Protein AF-A0A6F9DLX3-F1 (afdb_monomer_lite)

InterPro domains:
  IPR013870 Large ribosomal subunit protein mL54 [PF08561] (50-81)
  IPR013870 Large ribosomal subunit protein mL54 [PTHR28595] (6-104)

Foldseek 3Di:
DDDDPDDDDPPPPPPPDPPPVVPDPDPDDDDDPPPPPPDDDDDPDPVCVQFFDPPPDPDPDDDTDTDDPPVVDDPVVVVDDPDDDDALVVDDPVDPVSVVNVVVVVVVVVCVVVVPDDVDDPPDPVRVPPPPPDPDQDPVNVVVVVVD

Radius of gyration: 31.21 Å; chains: 1; bounding box: 100×55×52 Å

Organism: NCBI:txid59560

Structure (mmCIF, N/CA/C/O backbone):
data_AF-A0A6F9DLX3-F1
#
_entry.id   AF-A0A6F9DLX3-F1
#
loop_
_atom_site.group_PDB
_atom_site.id
_atom_site.type_symbol
_atom_site.label_atom_id
_atom_site.label_alt_id
_atom_site.label_comp_id
_atom_site.label_asym_id
_atom_site.label_entity_id
_atom_site.label_seq_id
_atom_site.pdbx_PDB_ins_code
_atom_site.Cartn_x
_atom_site.Cartn_y
_atom_site.Cartn_z
_atom_site.occupancy
_atom_site.B_iso_or_equiv
_atom_site.auth_seq_id
_atom_site.auth_comp_id
_atom_site.auth_asym_id
_atom_site.auth_atom_id
_atom_site.pdbx_PDB_model_num
ATOM 1 N N . MET A 1 1 ? 34.360 43.831 -0.264 1.00 38.28 1 MET A N 1
ATOM 2 C CA . MET A 1 1 ? 33.129 43.039 -0.492 1.00 38.28 1 MET A CA 1
ATOM 3 C C . MET A 1 1 ? 33.518 41.573 -0.636 1.00 38.28 1 MET A C 1
ATOM 5 O O . MET A 1 1 ? 34.045 41.201 -1.672 1.00 38.28 1 MET A O 1
ATOM 9 N N . ILE A 1 2 ? 33.357 40.760 0.412 1.00 40.00 2 ILE A N 1
ATOM 10 C CA . ILE A 1 2 ? 33.713 39.329 0.390 1.00 40.00 2 ILE A CA 1
ATOM 11 C C . ILE A 1 2 ? 32.416 38.537 0.544 1.00 40.00 2 ILE A C 1
ATOM 13 O O . ILE A 1 2 ? 31.856 38.454 1.634 1.00 40.00 2 ILE A O 1
ATOM 17 N N . ALA A 1 3 ? 31.915 37.989 -0.562 1.00 40.53 3 ALA A N 1
ATOM 18 C CA . ALA A 1 3 ? 30.754 37.110 -0.557 1.00 40.53 3 ALA A CA 1
ATOM 19 C C . ALA A 1 3 ? 31.188 35.704 -0.116 1.00 40.53 3 ALA A C 1
ATOM 21 O O . ALA A 1 3 ? 31.859 34.981 -0.853 1.00 40.53 3 ALA A O 1
ATOM 22 N N . ARG A 1 4 ? 30.809 35.305 1.102 1.00 38.72 4 ARG A N 1
ATOM 23 C CA . ARG A 1 4 ? 30.921 33.915 1.559 1.00 38.72 4 ARG A CA 1
ATOM 24 C C . ARG A 1 4 ? 29.821 33.089 0.889 1.00 38.72 4 ARG A C 1
ATOM 26 O O . ARG A 1 4 ? 28.653 33.201 1.247 1.00 38.72 4 ARG A O 1
ATOM 33 N N . LYS A 1 5 ? 30.195 32.246 -0.076 1.00 44.44 5 LYS A N 1
ATOM 34 C CA . LYS A 1 5 ? 29.340 31.161 -0.578 1.00 44.44 5 LYS A CA 1
ATOM 35 C C . LYS A 1 5 ? 29.130 30.149 0.551 1.00 44.44 5 LYS A C 1
ATOM 37 O O . LYS A 1 5 ? 30.047 29.409 0.892 1.00 44.44 5 LYS A O 1
ATOM 42 N N . VAL A 1 6 ? 27.934 30.126 1.132 1.00 43.19 6 VAL A N 1
ATOM 43 C CA . VAL A 1 6 ? 27.500 29.060 2.040 1.00 43.19 6 VAL A CA 1
ATOM 44 C C . VAL A 1 6 ? 26.899 27.950 1.183 1.00 43.19 6 VAL A C 1
ATOM 46 O O . VAL A 1 6 ? 25.793 28.075 0.666 1.00 43.19 6 VAL A O 1
ATOM 49 N N . SER A 1 7 ? 27.651 26.872 0.984 1.00 42.66 7 SER A N 1
ATOM 50 C CA . SER A 1 7 ? 27.143 25.648 0.371 1.00 42.66 7 SER A CA 1
ATOM 51 C C . SER A 1 7 ? 26.352 24.857 1.413 1.00 42.66 7 SER A C 1
ATOM 53 O O . SER A 1 7 ? 26.939 24.198 2.270 1.00 42.66 7 SER A O 1
ATOM 55 N N . PHE A 1 8 ? 25.023 24.900 1.344 1.00 35.78 8 PHE A N 1
ATOM 56 C CA . PHE A 1 8 ? 24.182 23.933 2.047 1.00 35.78 8 PHE A CA 1
ATOM 57 C C . PHE A 1 8 ? 24.201 22.614 1.269 1.00 35.78 8 PHE A C 1
ATOM 59 O O . PHE A 1 8 ? 23.493 22.440 0.278 1.00 35.78 8 PHE A O 1
ATOM 66 N N . GLY A 1 9 ? 25.051 21.684 1.704 1.00 36.62 9 GLY A N 1
ATOM 67 C CA . GLY A 1 9 ? 24.992 20.296 1.265 1.00 36.62 9 GLY A CA 1
ATOM 68 C C . GLY A 1 9 ? 23.718 19.652 1.806 1.00 36.62 9 GLY A C 1
ATOM 69 O O . GLY A 1 9 ? 23.573 19.465 3.012 1.00 36.62 9 GLY A O 1
ATOM 70 N N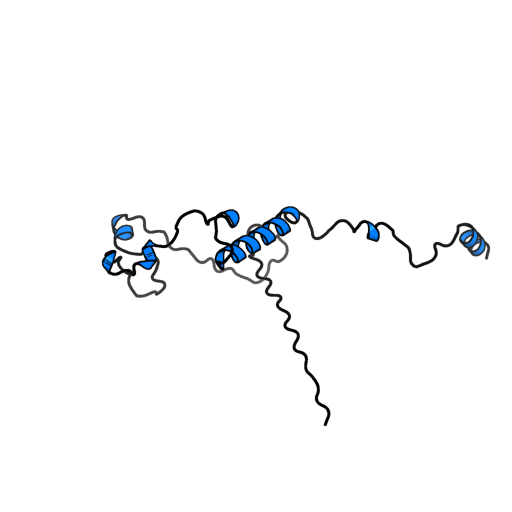 . ILE A 1 10 ? 22.780 19.323 0.922 1.00 42.28 10 ILE A N 1
ATOM 71 C CA . ILE A 1 10 ? 21.577 18.568 1.275 1.00 42.28 10 ILE A CA 1
ATOM 72 C C . ILE A 1 10 ? 21.998 17.109 1.514 1.00 42.28 10 ILE A C 1
ATOM 74 O O . ILE A 1 10 ? 21.988 16.283 0.602 1.00 42.28 10 ILE A O 1
ATOM 78 N N . SER A 1 11 ? 22.366 16.778 2.752 1.00 41.56 11 SER A N 1
ATOM 79 C CA . SER A 1 11 ? 22.449 15.390 3.218 1.00 41.56 11 SER A CA 1
ATOM 80 C C . SER A 1 11 ? 21.035 14.822 3.346 1.00 41.56 11 SER A C 1
ATOM 82 O O . SER A 1 11 ? 20.405 14.903 4.399 1.00 41.56 11 SER A O 1
ATOM 84 N N . ARG A 1 12 ? 20.505 14.233 2.267 1.00 39.75 12 ARG A N 1
ATOM 85 C CA . ARG A 1 12 ? 19.341 13.336 2.360 1.00 39.75 12 ARG A CA 1
ATOM 86 C C . ARG A 1 12 ? 19.793 11.988 2.918 1.00 39.75 12 ARG A C 1
ATOM 88 O O . ARG A 1 12 ? 20.051 11.055 2.167 1.00 39.75 12 ARG A O 1
ATOM 95 N N . CYS A 1 13 ? 19.819 11.883 4.241 1.00 34.59 13 CYS A N 1
ATOM 96 C CA . CYS A 1 13 ? 19.885 10.609 4.952 1.00 34.59 13 CYS A CA 1
ATOM 97 C C . CYS A 1 13 ? 18.592 10.433 5.755 1.00 34.59 13 CYS A C 1
ATOM 99 O O . CYS A 1 13 ? 18.600 10.509 6.978 1.00 34.59 13 CYS A O 1
ATOM 101 N N . ILE A 1 14 ? 17.460 10.227 5.078 1.00 40.03 14 ILE A N 1
ATOM 102 C CA . ILE A 1 14 ? 16.250 9.738 5.750 1.00 40.03 14 ILE A CA 1
ATOM 103 C C . ILE A 1 14 ? 16.423 8.224 5.875 1.00 40.03 14 ILE A C 1
ATOM 105 O O . ILE A 1 14 ? 16.079 7.465 4.972 1.00 40.03 14 ILE A O 1
ATOM 109 N N . GLN A 1 15 ? 17.037 7.781 6.971 1.00 42.97 15 GLN A N 1
ATOM 110 C CA . GLN A 1 15 ? 16.966 6.385 7.388 1.00 42.97 15 GLN A CA 1
ATOM 111 C C . GLN A 1 15 ? 15.607 6.169 8.061 1.00 42.97 15 GLN A C 1
ATOM 113 O O . GLN A 1 15 ? 15.471 6.346 9.266 1.00 42.97 15 GLN A O 1
ATOM 118 N N . THR A 1 16 ? 14.585 5.789 7.296 1.00 41.69 16 THR A N 1
ATOM 119 C CA . THR A 1 16 ? 13.381 5.169 7.864 1.00 41.69 16 THR A CA 1
ATOM 120 C C . THR A 1 16 ? 13.587 3.659 7.893 1.00 41.69 16 THR A C 1
ATOM 122 O O . THR A 1 16 ? 13.117 2.911 7.039 1.00 41.69 16 THR A O 1
ATOM 125 N N . SER A 1 17 ? 14.351 3.186 8.877 1.00 49.22 17 SER A N 1
ATOM 126 C CA . SER A 1 17 ? 14.330 1.769 9.225 1.00 49.22 17 SER A CA 1
ATOM 127 C C . SER A 1 17 ? 13.011 1.468 9.937 1.00 49.22 17 SER A C 1
ATOM 129 O O . SER A 1 17 ? 12.741 1.957 11.030 1.00 49.22 17 SER A O 1
ATOM 131 N N . ALA A 1 18 ? 12.169 0.647 9.310 1.00 48.94 18 ALA A N 1
ATOM 132 C CA . ALA A 1 18 ? 11.066 0.003 10.005 1.00 48.94 18 ALA A CA 1
ATOM 133 C C . ALA A 1 18 ? 11.657 -0.884 11.115 1.00 48.94 18 ALA A C 1
ATOM 135 O O . ALA A 1 18 ? 12.317 -1.891 10.845 1.00 48.94 18 ALA A O 1
ATOM 136 N N . ILE A 1 19 ? 11.471 -0.474 12.370 1.00 46.38 19 ILE A N 1
ATOM 137 C CA . ILE A 1 19 ? 11.834 -1.264 13.544 1.00 46.38 19 ILE A CA 1
ATOM 138 C C . ILE A 1 19 ? 10.872 -2.454 13.585 1.00 46.38 19 ILE A C 1
ATOM 140 O O . ILE A 1 19 ? 9.714 -2.308 13.959 1.00 46.38 19 ILE A O 1
ATOM 144 N N . ASN A 1 20 ? 11.340 -3.639 13.193 1.00 48.81 20 ASN A N 1
ATOM 145 C CA . ASN A 1 20 ? 10.639 -4.886 13.490 1.00 48.81 20 ASN A CA 1
ATOM 146 C C . ASN A 1 20 ? 10.816 -5.177 14.993 1.00 48.81 20 ASN A C 1
ATOM 148 O O . ASN A 1 20 ? 11.941 -5.478 15.406 1.00 48.81 20 ASN A O 1
ATOM 152 N N . PRO A 1 21 ? 9.758 -5.137 15.825 1.00 47.59 21 PRO A N 1
ATOM 153 C CA . PRO A 1 21 ? 9.888 -5.278 17.280 1.00 47.59 21 PRO A CA 1
ATOM 154 C C . PRO A 1 21 ? 10.339 -6.680 17.726 1.00 47.59 21 PRO A C 1
ATOM 156 O O . PRO A 1 21 ? 10.726 -6.868 18.873 1.00 47.59 21 PRO A O 1
ATOM 159 N N . ALA A 1 22 ? 10.353 -7.666 16.825 1.00 47.19 22 ALA A N 1
ATOM 160 C CA . ALA A 1 22 ? 10.739 -9.042 17.130 1.00 47.19 22 ALA A CA 1
ATOM 161 C C . ALA A 1 22 ? 12.262 -9.285 17.231 1.00 47.19 22 ALA A C 1
ATOM 163 O O . ALA A 1 22 ? 12.669 -10.395 17.565 1.00 47.19 22 ALA A O 1
ATOM 164 N N . LYS A 1 23 ? 13.119 -8.297 16.920 1.00 42.59 23 LYS A N 1
ATOM 165 C CA . LYS A 1 23 ? 14.588 -8.481 16.878 1.00 42.59 23 LYS A CA 1
ATOM 166 C C . LYS A 1 23 ? 15.395 -7.477 17.710 1.00 42.59 23 LYS A C 1
ATOM 168 O O . LYS A 1 23 ? 16.583 -7.302 17.447 1.00 42.59 23 LYS A O 1
ATOM 173 N N . LEU A 1 24 ? 14.797 -6.825 18.709 1.00 38.66 24 LEU A N 1
ATOM 174 C CA . LEU A 1 24 ? 15.562 -5.978 19.626 1.00 38.66 24 LEU A CA 1
ATOM 175 C C . LEU A 1 24 ? 16.157 -6.839 20.749 1.00 38.66 24 LEU A C 1
ATOM 177 O O . LEU A 1 24 ? 15.469 -7.268 21.675 1.00 38.66 24 LEU A O 1
ATOM 181 N N . SER A 1 25 ? 17.449 -7.135 20.619 1.00 39.56 25 SER A N 1
ATOM 182 C CA . SER A 1 25 ? 18.259 -7.826 21.620 1.00 39.56 25 SER A CA 1
ATOM 183 C C . SER A 1 25 ? 18.220 -7.104 22.975 1.00 39.56 25 SER A C 1
ATOM 185 O O . SER A 1 25 ? 18.242 -5.877 23.045 1.00 39.56 25 SER A O 1
ATOM 187 N N . LYS A 1 26 ? 18.177 -7.903 24.047 1.00 46.50 26 LYS A N 1
ATOM 188 C CA . LYS A 1 26 ? 17.969 -7.586 25.476 1.00 46.50 26 LYS A CA 1
ATOM 189 C C . LYS A 1 26 ? 19.010 -6.662 26.154 1.00 46.50 26 LYS A C 1
ATOM 191 O O . LYS A 1 2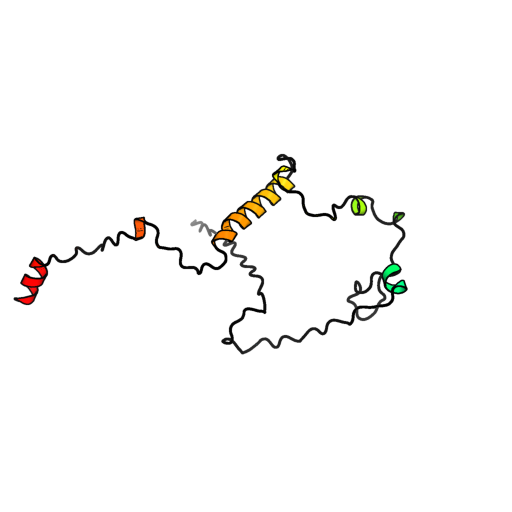6 ? 19.376 -6.905 27.297 1.00 46.50 26 LYS A O 1
ATOM 196 N N . THR A 1 27 ? 19.484 -5.593 25.522 1.00 37.22 27 THR A N 1
ATOM 197 C CA . THR A 1 27 ? 20.488 -4.694 26.131 1.00 37.22 27 THR A CA 1
ATOM 198 C C . THR A 1 27 ? 20.270 -3.228 25.753 1.00 37.22 27 THR A C 1
ATOM 200 O O . THR A 1 27 ? 21.137 -2.609 25.153 1.00 37.22 27 THR A O 1
ATOM 203 N N . ALA A 1 28 ? 19.099 -2.670 26.075 1.00 40.81 28 ALA A N 1
ATOM 204 C CA . ALA A 1 28 ? 18.866 -1.217 26.156 1.00 40.81 28 ALA A CA 1
ATOM 205 C C . ALA A 1 28 ? 17.524 -0.926 26.854 1.00 40.81 28 ALA A C 1
ATOM 207 O O . ALA A 1 28 ? 16.614 -0.305 26.311 1.00 40.81 28 ALA A O 1
ATOM 208 N N . SER A 1 29 ? 17.350 -1.449 28.063 1.00 45.72 29 SER A N 1
ATOM 209 C CA . SER A 1 29 ? 16.139 -1.277 28.864 1.00 45.72 29 SER A CA 1
ATOM 210 C C . SER A 1 29 ? 16.222 -0.034 29.756 1.00 45.72 29 SER A C 1
ATOM 212 O O . SER A 1 29 ? 16.550 -0.147 30.934 1.00 45.72 29 SER A O 1
ATOM 214 N N . LYS A 1 30 ? 15.877 1.147 29.222 1.00 49.56 30 LYS A N 1
ATOM 215 C CA . LYS A 1 30 ? 15.240 2.236 29.992 1.00 49.56 30 LYS A CA 1
ATOM 216 C C . LYS A 1 30 ? 14.686 3.316 29.051 1.00 49.56 30 LYS A C 1
ATOM 218 O O . LYS A 1 30 ? 15.393 3.778 28.170 1.00 49.56 30 LYS A O 1
ATOM 223 N N . ALA A 1 31 ? 13.453 3.746 29.321 1.00 44.38 31 ALA A N 1
ATOM 224 C CA . ALA A 1 31 ? 12.771 4.906 28.735 1.00 44.38 31 ALA A CA 1
ATOM 225 C C . ALA A 1 31 ? 12.181 4.757 27.318 1.00 44.38 31 ALA A C 1
ATOM 227 O O . ALA A 1 31 ? 12.451 5.550 26.433 1.00 44.38 31 ALA A O 1
ATOM 228 N N . LEU A 1 32 ? 11.244 3.825 27.152 1.00 43.25 32 LEU A N 1
ATOM 229 C CA . LEU A 1 32 ? 9.957 4.156 26.532 1.00 43.25 32 LEU A CA 1
ATOM 230 C C . LEU A 1 32 ? 8.933 3.197 27.144 1.00 43.25 32 LEU A C 1
ATOM 232 O O . LEU A 1 32 ? 8.916 2.007 26.834 1.00 43.25 32 LEU A O 1
ATOM 236 N N . LYS A 1 33 ? 8.116 3.682 28.086 1.00 45.84 33 LYS A N 1
ATOM 237 C CA . LYS A 1 33 ? 6.902 2.957 28.470 1.00 45.84 33 LYS A CA 1
ATOM 238 C C . LYS A 1 33 ? 6.011 3.004 27.235 1.00 45.84 33 LYS A C 1
ATOM 240 O O . LYS A 1 33 ? 5.340 4.004 27.013 1.00 45.84 33 LYS A O 1
ATOM 245 N N . ALA A 1 34 ? 6.081 1.970 26.404 1.00 55.41 34 ALA A N 1
ATOM 246 C CA . ALA A 1 34 ? 5.101 1.746 25.362 1.00 55.41 34 ALA A CA 1
ATOM 247 C C . ALA A 1 34 ? 3.755 1.601 26.075 1.00 55.41 34 ALA A C 1
ATOM 249 O O . ALA A 1 34 ? 3.467 0.571 26.683 1.00 55.41 34 ALA A O 1
ATOM 250 N N . THR A 1 35 ? 2.970 2.675 26.098 1.00 56.19 35 THR A N 1
ATOM 251 C CA . THR A 1 35 ? 1.559 2.605 26.443 1.00 56.19 35 THR A CA 1
ATOM 252 C C . THR A 1 35 ? 0.945 1.640 25.445 1.00 56.19 35 THR A C 1
ATOM 254 O O . THR A 1 35 ? 0.864 1.926 24.253 1.00 56.19 35 THR A O 1
ATOM 257 N N . ALA A 1 36 ? 0.614 0.440 25.916 1.00 62.34 36 ALA A N 1
ATOM 258 C CA . ALA A 1 36 ? -0.028 -0.568 25.096 1.00 62.34 36 ALA A CA 1
ATOM 259 C C . ALA A 1 36 ? -1.365 0.009 24.618 1.00 62.34 36 ALA A C 1
ATOM 261 O O . ALA A 1 36 ? -2.314 0.130 25.393 1.00 62.34 36 ALA A O 1
ATOM 262 N N . VAL A 1 37 ? -1.417 0.424 23.352 1.00 71.44 37 VAL A N 1
ATOM 263 C CA . VAL A 1 37 ? -2.655 0.844 22.700 1.00 71.44 37 VAL A CA 1
ATOM 264 C C . VAL A 1 37 ? -3.537 -0.397 22.630 1.00 71.44 37 VAL A C 1
ATOM 266 O O . VAL A 1 37 ? -3.270 -1.320 21.860 1.00 71.44 37 VAL A O 1
ATOM 269 N N . LYS A 1 38 ? -4.547 -0.459 23.500 1.00 75.25 38 LYS A N 1
ATOM 270 C CA . LYS A 1 38 ? -5.536 -1.534 23.494 1.00 75.25 38 LYS A CA 1
ATOM 271 C C . LYS A 1 38 ? -6.353 -1.394 22.216 1.00 75.25 38 LYS A C 1
ATOM 273 O O . LYS A 1 38 ? -7.130 -0.453 22.089 1.00 75.25 38 LYS A O 1
ATOM 278 N N . GLN A 1 39 ? -6.154 -2.318 21.283 1.00 75.00 39 GLN A N 1
ATOM 279 C CA . GLN A 1 39 ? -6.967 -2.379 20.076 1.00 75.00 39 GLN A CA 1
ATOM 280 C C . GLN A 1 39 ? -8.416 -2.708 20.476 1.00 75.00 39 GLN A C 1
ATOM 282 O O . GLN A 1 39 ? -8.620 -3.619 21.294 1.00 75.00 39 GLN A O 1
ATOM 287 N N . PRO A 1 40 ? -9.418 -1.964 19.978 1.00 76.81 40 PRO A N 1
ATOM 288 C CA . PRO A 1 40 ? -10.816 -2.303 20.205 1.00 76.81 40 PRO A CA 1
ATOM 289 C C . PRO A 1 40 ? -11.123 -3.678 19.599 1.00 76.81 40 PRO A C 1
ATOM 291 O O . PRO A 1 40 ? -10.476 -4.117 18.647 1.00 76.81 40 PRO A O 1
ATOM 294 N N . LYS A 1 41 ? -12.090 -4.390 20.185 1.00 80.81 41 LYS A N 1
ATOM 295 C CA . LYS A 1 41 ? -12.519 -5.689 19.652 1.00 80.81 41 LYS A CA 1
ATOM 296 C C . LYS A 1 41 ? -13.180 -5.474 18.282 1.00 80.81 41 LYS A C 1
ATOM 298 O O . LYS A 1 41 ? -13.953 -4.525 18.161 1.00 80.81 41 LYS A O 1
ATOM 303 N N . PRO A 1 42 ? -12.908 -6.331 17.282 1.00 82.12 42 PRO A N 1
ATOM 304 C CA . PRO A 1 42 ? -13.600 -6.254 16.003 1.00 82.12 42 PRO A CA 1
ATOM 305 C C . PRO A 1 42 ? -15.088 -6.575 16.187 1.00 82.12 42 PRO A C 1
ATOM 307 O O . PRO A 1 42 ? -15.445 -7.441 16.988 1.00 82.12 42 PRO A O 1
ATOM 310 N N . VAL A 1 43 ? -15.941 -5.868 15.449 1.00 84.00 43 VAL A N 1
ATOM 311 C CA . VAL A 1 43 ? -17.386 -6.122 15.400 1.00 84.00 43 VAL A CA 1
ATOM 312 C C . VAL A 1 43 ? -17.630 -7.410 14.613 1.00 84.00 43 VAL A C 1
ATOM 314 O O . VAL A 1 43 ? -17.047 -7.601 13.549 1.00 84.00 43 VAL A O 1
ATOM 317 N N . THR A 1 44 ? -18.461 -8.305 15.148 1.00 86.81 44 THR A N 1
ATOM 318 C CA . THR A 1 44 ? -18.762 -9.620 14.551 1.00 86.81 44 THR A CA 1
ATOM 319 C C . THR A 1 44 ? -20.097 -9.667 13.811 1.00 86.81 44 THR A C 1
ATOM 321 O O . THR A 1 44 ? -20.375 -10.645 13.120 1.00 86.81 44 THR A O 1
ATOM 324 N N . ASP A 1 45 ? -20.931 -8.639 13.958 1.00 90.75 45 ASP A N 1
ATOM 325 C CA . ASP A 1 45 ? -22.297 -8.643 13.440 1.00 90.75 45 ASP A CA 1
ATOM 326 C C . ASP A 1 45 ? -22.318 -8.358 11.934 1.00 90.75 45 ASP A C 1
ATOM 328 O O . ASP A 1 45 ? -21.946 -7.273 11.483 1.00 90.75 45 ASP A O 1
ATOM 332 N N . ALA A 1 46 ? -22.797 -9.325 11.149 1.00 89.75 46 ALA A N 1
ATOM 333 C CA . ALA A 1 46 ? -22.781 -9.252 9.687 1.00 89.75 46 ALA A CA 1
ATOM 334 C C . ALA A 1 46 ? -23.586 -8.062 9.132 1.00 89.75 46 ALA A C 1
ATOM 336 O O . ALA A 1 46 ? -23.103 -7.347 8.260 1.00 89.75 46 ALA A O 1
ATOM 337 N N . HIS A 1 47 ? -24.780 -7.799 9.675 1.00 90.12 47 HIS A N 1
ATOM 338 C CA . HIS A 1 47 ? -25.633 -6.695 9.218 1.00 90.12 47 HIS A CA 1
ATOM 339 C C . HIS A 1 47 ? -24.980 -5.317 9.403 1.00 90.12 47 HIS A C 1
ATOM 341 O O . HIS A 1 47 ? -25.129 -4.444 8.546 1.00 90.12 47 HIS A O 1
ATOM 347 N N . LEU A 1 48 ? -24.229 -5.128 10.493 1.00 88.75 48 LEU A N 1
ATOM 348 C CA . LEU A 1 48 ? -23.515 -3.879 10.751 1.00 88.75 48 LEU A CA 1
ATOM 349 C C . LEU A 1 48 ? -22.351 -3.695 9.775 1.00 88.75 48 LEU A C 1
ATOM 351 O O . LEU A 1 48 ? -22.195 -2.605 9.237 1.00 88.75 48 LEU A O 1
ATOM 355 N N . LEU A 1 49 ? -21.603 -4.762 9.482 1.00 89.81 49 LEU A N 1
ATOM 356 C CA . LEU A 1 49 ? -20.471 -4.725 8.548 1.00 89.81 49 LEU A CA 1
ATOM 357 C C . LEU A 1 49 ? -20.889 -4.473 7.091 1.00 89.81 49 LEU A C 1
ATOM 359 O O . LEU A 1 49 ? -20.104 -3.927 6.322 1.00 89.81 49 LEU A O 1
ATOM 363 N N . THR A 1 50 ? -22.104 -4.869 6.701 1.00 88.25 50 THR A N 1
ATOM 364 C CA . THR A 1 50 ? -22.637 -4.600 5.354 1.00 88.25 50 THR A CA 1
ATOM 365 C C . THR A 1 50 ? -23.226 -3.196 5.219 1.00 88.25 50 THR A C 1
ATOM 367 O O . THR A 1 50 ? -23.201 -2.634 4.132 1.00 88.25 50 THR A O 1
ATOM 370 N N . THR A 1 51 ? -23.756 -2.621 6.302 1.00 91.56 51 THR A N 1
ATOM 371 C CA . THR A 1 51 ? -24.440 -1.315 6.258 1.00 91.56 51 THR A CA 1
ATOM 372 C C . THR A 1 51 ? -23.495 -0.154 6.575 1.00 91.56 51 THR A C 1
ATOM 374 O O . THR A 1 51 ? -23.669 0.952 6.065 1.00 91.56 51 THR A O 1
ATOM 377 N N . ARG A 1 52 ? -22.492 -0.374 7.434 1.00 91.62 52 ARG A N 1
ATOM 378 C CA . ARG A 1 52 ? -21.606 0.674 7.955 1.00 91.62 52 ARG A CA 1
ATOM 379 C C . ARG A 1 52 ? -20.133 0.317 7.806 1.00 91.62 52 ARG A C 1
ATOM 381 O O . ARG A 1 52 ? -19.725 -0.830 7.967 1.00 91.62 52 ARG A O 1
ATOM 388 N N . CYS A 1 53 ? -19.313 1.345 7.601 1.00 89.69 53 CYS A N 1
ATOM 389 C CA . CYS A 1 53 ? -17.856 1.237 7.639 1.00 89.69 53 CYS A CA 1
ATOM 390 C C . CYS A 1 53 ? -17.349 1.261 9.087 1.00 89.69 53 CYS A C 1
ATOM 392 O O . CYS A 1 53 ? -16.886 2.295 9.575 1.00 89.69 53 CYS A O 1
ATOM 394 N N . CYS A 1 54 ? -17.440 0.125 9.780 1.00 89.00 54 CYS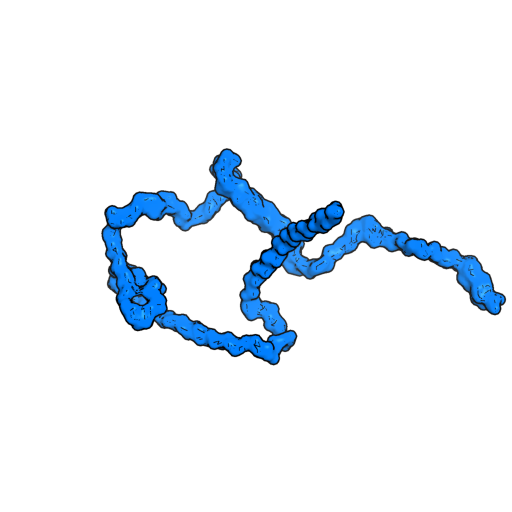 A N 1
ATOM 395 C CA . CYS A 1 54 ? -17.005 0.014 11.172 1.00 89.00 54 CYS A CA 1
ATOM 396 C C . CYS A 1 54 ? -15.516 0.368 11.351 1.00 89.00 54 CYS A C 1
ATOM 398 O O . CYS A 1 54 ? -14.650 -0.176 10.664 1.00 89.00 54 CYS A O 1
ATOM 400 N N . GLY A 1 55 ? -15.209 1.232 12.325 1.00 86.19 55 GLY A N 1
ATOM 401 C CA . GLY A 1 55 ? -13.830 1.576 12.703 1.00 86.19 55 GLY A CA 1
ATOM 402 C C . GLY A 1 55 ? -13.204 2.732 11.917 1.00 86.19 55 GLY A C 1
ATOM 403 O O . GLY A 1 55 ? -12.005 2.986 12.054 1.00 86.19 55 GLY A O 1
ATOM 404 N N . LEU A 1 56 ? -13.997 3.444 11.113 1.00 88.75 56 LEU A N 1
ATOM 405 C CA . LEU A 1 56 ? -13.557 4.650 10.412 1.00 88.75 56 LEU A CA 1
ATOM 406 C C . LEU A 1 56 ? -13.590 5.870 11.346 1.00 88.75 56 LEU A C 1
ATOM 408 O O . LEU A 1 56 ? -12.720 6.745 11.260 1.00 88.75 56 LEU A O 1
ATOM 412 N N . ASN A 1 57 ? -14.548 5.919 12.279 1.00 89.75 57 ASN A N 1
ATOM 413 C CA . ASN A 1 57 ? -14.616 6.990 13.259 1.00 89.75 57 ASN A CA 1
ATOM 414 C C . ASN A 1 57 ? -13.543 6.835 14.358 1.00 89.75 57 ASN A C 1
ATOM 416 O O . ASN A 1 57 ? -13.531 5.879 15.129 1.00 89.75 57 ASN A O 1
ATOM 420 N N . LYS A 1 58 ? -12.650 7.829 14.463 1.00 87.56 58 LYS A N 1
ATOM 421 C CA . LYS A 1 58 ? -11.619 7.929 15.518 1.00 87.56 58 LYS A CA 1
ATOM 422 C C . LYS A 1 58 ? -12.003 8.862 16.672 1.00 87.56 58 LYS A C 1
ATOM 424 O O . LYS A 1 58 ? -11.240 8.994 17.631 1.00 87.56 58 LYS A O 1
ATOM 429 N N . PHE A 1 59 ? -13.112 9.586 16.544 1.00 87.81 59 PHE A N 1
ATOM 430 C CA . PHE A 1 59 ? -13.583 10.529 17.551 1.00 87.81 59 PHE A CA 1
ATOM 431 C C . PHE A 1 59 ? -14.331 9.787 18.665 1.00 87.81 59 PHE A C 1
ATOM 433 O O . PHE A 1 59 ? -14.875 8.709 18.454 1.00 87.81 59 PHE A O 1
ATOM 440 N N . LYS A 1 60 ? -14.333 10.355 19.879 1.00 85.38 60 LYS A N 1
ATOM 441 C CA . LYS A 1 60 ? -15.051 9.772 21.031 1.00 85.38 60 LYS A CA 1
ATOM 442 C C . LYS A 1 60 ? -16.568 9.890 20.896 1.00 85.38 60 LYS A C 1
ATOM 444 O O . LYS A 1 60 ? -17.297 9.100 21.480 1.00 85.38 60 LYS A O 1
ATOM 449 N N . GLU A 1 61 ? -17.004 10.903 20.162 1.00 84.44 61 GLU A N 1
ATOM 450 C CA . GLU A 1 61 ? -18.395 11.239 19.910 1.00 84.44 61 GLU A CA 1
ATOM 451 C C . GLU A 1 61 ? -18.595 11.219 18.395 1.00 84.44 61 GLU A C 1
ATOM 453 O O . GLU A 1 61 ? -17.775 11.761 17.649 1.00 84.44 61 GLU A O 1
ATOM 458 N N . GLY A 1 62 ? -19.651 10.547 17.948 1.00 85.25 62 GLY A N 1
ATOM 459 C CA . GLY A 1 62 ? -19.978 10.366 16.538 1.00 85.25 62 GLY A CA 1
ATOM 460 C C . GLY A 1 62 ? -20.220 8.904 16.182 1.00 85.25 62 GLY A C 1
ATOM 461 O O . GLY A 1 62 ? -19.725 7.989 16.841 1.00 85.25 62 GLY A O 1
ATOM 462 N N . GLU A 1 63 ? -20.979 8.694 15.116 1.00 85.62 63 GLU A N 1
ATOM 463 C CA . GLU A 1 63 ? -21.249 7.371 14.564 1.00 85.62 63 GLU A CA 1
ATOM 464 C C . GLU A 1 63 ? -20.352 7.087 13.354 1.00 85.62 63 GLU A C 1
ATOM 466 O O . GLU A 1 63 ? -19.830 8.004 12.715 1.00 85.62 63 GLU A O 1
ATOM 471 N N . ASP A 1 64 ? -20.157 5.804 13.051 1.00 88.75 64 ASP A N 1
ATOM 472 C CA . ASP A 1 64 ? -19.480 5.385 11.824 1.00 88.75 64 ASP A CA 1
ATOM 473 C C . ASP A 1 64 ? -20.332 5.731 10.587 1.00 88.75 64 ASP A C 1
ATOM 475 O O . ASP A 1 64 ? -21.559 5.600 10.635 1.00 88.75 64 ASP A O 1
ATOM 479 N N . PRO A 1 65 ? -19.705 6.142 9.469 1.00 90.69 65 PRO A N 1
ATOM 480 C CA . PRO A 1 65 ? -20.428 6.482 8.253 1.00 90.69 65 PRO A CA 1
ATOM 481 C C . PRO A 1 65 ? -21.089 5.249 7.620 1.00 90.69 65 PRO A C 1
ATOM 483 O O . PRO A 1 65 ? -20.515 4.155 7.581 1.00 90.69 65 PRO A O 1
ATOM 486 N N . GLU A 1 66 ? -22.292 5.458 7.090 1.00 91.88 66 GLU A N 1
ATOM 487 C CA . GLU A 1 66 ? -23.065 4.453 6.357 1.00 91.88 66 GLU A CA 1
ATOM 488 C C . GLU A 1 66 ? -22.562 4.300 4.916 1.00 91.88 66 GLU A C 1
ATOM 490 O O . GLU A 1 66 ? -22.109 5.265 4.291 1.00 91.88 66 GLU A O 1
ATOM 495 N N . LEU A 1 67 ? -22.630 3.070 4.403 1.00 92.12 67 LEU A N 1
ATOM 496 C CA . LEU A 1 67 ? -22.304 2.751 3.018 1.00 92.12 67 LEU A CA 1
ATOM 497 C C . LEU A 1 67 ? -23.442 3.210 2.103 1.00 92.12 67 LEU A C 1
ATOM 499 O O . LEU A 1 67 ? -24.604 2.858 2.298 1.00 92.12 67 LEU A O 1
ATOM 503 N N . LYS A 1 68 ? -23.085 4.019 1.108 1.00 92.56 68 LYS A N 1
ATOM 504 C CA . LYS A 1 68 ? -24.002 4.559 0.099 1.00 92.56 68 LYS A CA 1
ATOM 505 C C . LYS A 1 68 ? -24.140 3.588 -1.080 1.00 92.56 68 LYS A C 1
ATOM 507 O O . LYS A 1 68 ? -23.306 2.694 -1.219 1.00 92.56 68 LYS A O 1
ATOM 512 N N . PRO A 1 69 ? -25.167 3.735 -1.933 1.00 93.94 69 PRO A N 1
ATOM 513 C CA . PRO A 1 69 ? -25.249 2.967 -3.172 1.00 93.94 69 PRO A CA 1
ATOM 514 C C . PRO A 1 69 ? -24.108 3.331 -4.136 1.00 93.94 69 PRO A C 1
ATOM 516 O O . PRO A 1 69 ? -23.610 4.459 -4.130 1.00 93.94 69 PRO A O 1
ATOM 519 N N . ASP A 1 70 ? -23.746 2.394 -5.015 1.00 92.31 70 ASP A N 1
ATOM 520 C CA . ASP A 1 70 ? -22.600 2.507 -5.933 1.00 92.31 70 ASP A CA 1
ATOM 521 C C . ASP A 1 70 ? -22.633 3.760 -6.827 1.00 92.31 70 ASP A C 1
ATOM 523 O O . ASP A 1 70 ? -21.582 4.277 -7.194 1.00 92.31 70 ASP A O 1
ATOM 527 N N . SER A 1 71 ? -23.824 4.294 -7.130 1.00 93.06 71 SER A N 1
ATOM 528 C CA . SER A 1 71 ? -24.020 5.494 -7.961 1.00 93.06 71 SER A CA 1
ATOM 529 C C . SER A 1 71 ? -23.554 6.804 -7.320 1.00 93.06 71 SER A C 1
ATOM 531 O O . SER A 1 71 ? -23.385 7.797 -8.022 1.00 93.06 71 SER A O 1
ATOM 533 N N . GLU A 1 72 ? -23.397 6.849 -5.996 1.00 95.31 72 GLU A N 1
ATOM 534 C CA . GLU A 1 72 ? -22.891 8.045 -5.310 1.00 95.31 72 GLU A CA 1
ATOM 535 C C . GLU A 1 72 ? -21.362 8.119 -5.309 1.00 95.31 72 GLU A C 1
ATOM 537 O O . GLU A 1 72 ? -20.790 9.181 -5.041 1.00 95.31 72 GLU A O 1
ATOM 542 N N . TYR A 1 73 ? -20.695 6.999 -5.586 1.00 95.06 73 TYR A N 1
ATOM 543 C CA . TYR A 1 73 ? -19.246 6.939 -5.651 1.00 95.06 73 TYR A CA 1
ATOM 544 C C . TYR A 1 73 ? -18.761 7.244 -7.071 1.00 95.06 73 TYR A C 1
ATOM 546 O O . TYR A 1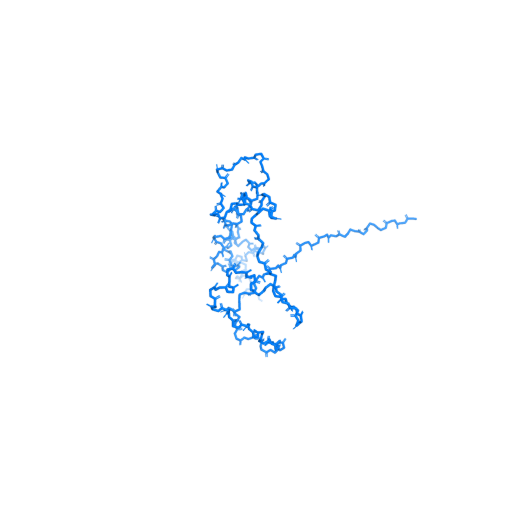 73 ? -19.424 6.904 -8.046 1.00 95.06 73 TYR A O 1
ATOM 554 N N . PRO A 1 74 ? -17.605 7.907 -7.211 1.00 96.25 74 PRO A N 1
ATOM 555 C CA . PRO A 1 74 ? -17.064 8.221 -8.523 1.00 96.25 74 PRO A CA 1
ATOM 556 C C . PRO A 1 74 ? -16.566 6.961 -9.247 1.00 96.25 74 PRO A C 1
ATOM 558 O O . PRO A 1 74 ? -15.973 6.078 -8.626 1.00 96.25 74 PRO A O 1
ATOM 561 N N . ASP A 1 75 ? -16.722 6.934 -10.572 1.00 94.88 75 ASP A N 1
ATOM 562 C CA . ASP A 1 75 ? -16.446 5.762 -11.421 1.00 94.88 75 ASP A CA 1
ATOM 563 C C . ASP A 1 75 ? -15.013 5.222 -11.290 1.00 94.88 75 ASP A C 1
ATOM 565 O O . ASP A 1 75 ? -14.801 4.010 -11.284 1.00 94.88 75 ASP A O 1
ATOM 569 N N . TRP A 1 76 ? -14.029 6.106 -11.076 1.00 95.19 76 TRP A N 1
ATOM 570 C CA . TRP A 1 76 ? -12.618 5.718 -10.940 1.00 95.19 76 TRP A CA 1
ATOM 571 C C . TRP A 1 76 ? -12.354 4.754 -9.778 1.00 95.19 76 TRP A C 1
ATOM 573 O O . TRP A 1 76 ? -11.312 4.103 -9.764 1.00 95.19 76 TRP A O 1
ATOM 583 N N . LEU A 1 77 ? -13.260 4.664 -8.795 1.00 94.44 77 LEU A N 1
ATOM 584 C CA . LEU A 1 77 ? -13.152 3.712 -7.690 1.00 94.44 77 LEU A CA 1
ATOM 585 C C . LEU A 1 77 ? -13.178 2.264 -8.196 1.00 94.44 77 LEU A C 1
ATOM 587 O O . LEU A 1 77 ? -12.453 1.413 -7.678 1.00 94.44 77 LEU A O 1
ATOM 591 N N . TRP A 1 78 ? -13.990 2.004 -9.218 1.00 93.38 78 TRP A N 1
ATOM 592 C CA . TRP A 1 78 ? -14.202 0.675 -9.786 1.00 93.38 78 TRP A CA 1
ATOM 593 C C . TRP A 1 78 ? -13.137 0.295 -10.821 1.00 93.38 78 TRP A C 1
ATOM 595 O O . TRP A 1 78 ? -12.930 -0.888 -11.080 1.00 93.38 78 TRP A O 1
ATOM 605 N N . ASP A 1 79 ? -12.396 1.280 -11.331 1.00 93.94 79 ASP A N 1
ATOM 606 C CA . ASP A 1 79 ? -11.284 1.080 -12.268 1.00 93.94 79 ASP A CA 1
ATOM 607 C C . ASP A 1 79 ? -9.967 0.668 -11.574 1.00 93.94 79 ASP A C 1
ATOM 609 O O . ASP A 1 79 ? -8.954 0.395 -12.227 1.00 93.94 79 ASP A O 1
ATOM 613 N N . ILE A 1 80 ? -9.940 0.622 -10.238 1.00 93.69 80 ILE A N 1
ATOM 614 C CA . ILE A 1 80 ? -8.735 0.285 -9.472 1.00 93.69 80 ILE A CA 1
ATOM 615 C C . ILE A 1 80 ? -8.419 -1.212 -9.597 1.00 93.69 80 ILE A C 1
ATOM 617 O O . ILE A 1 80 ? -9.218 -2.082 -9.252 1.00 93.69 80 ILE A O 1
ATOM 621 N N . LYS A 1 81 ? -7.182 -1.533 -9.993 1.00 91.38 81 LYS A N 1
ATOM 622 C CA . LYS A 1 81 ? -6.671 -2.912 -10.034 1.00 91.38 81 LYS A CA 1
ATOM 623 C C . LYS A 1 81 ? -6.478 -3.460 -8.609 1.00 91.38 81 LYS A C 1
ATOM 625 O O . LYS A 1 81 ? -5.511 -3.118 -7.935 1.00 91.38 81 LYS A O 1
ATOM 630 N N . LEU A 1 82 ? -7.368 -4.351 -8.167 1.00 93.38 82 LEU A N 1
ATOM 631 C CA . LEU A 1 82 ? -7.303 -5.012 -6.846 1.00 93.38 82 LEU A CA 1
ATOM 632 C C . LEU A 1 82 ? -6.383 -6.248 -6.807 1.00 93.38 82 LEU A C 1
ATOM 634 O O . LEU A 1 82 ? -6.159 -6.836 -5.749 1.00 93.38 82 LEU A O 1
ATOM 638 N N . GLY A 1 83 ? -5.892 -6.678 -7.968 1.00 91.12 83 GLY A N 1
ATOM 639 C CA . GLY A 1 83 ? -5.078 -7.877 -8.113 1.00 91.12 83 GLY A CA 1
ATOM 640 C C . GLY A 1 83 ? -3.621 -7.700 -7.687 1.00 91.12 83 GLY A C 1
ATOM 641 O O . GLY A 1 83 ? -3.199 -6.688 -7.126 1.00 91.12 83 GLY A O 1
ATOM 642 N N . LYS A 1 84 ? -2.814 -8.718 -8.000 1.00 89.69 84 LYS A N 1
ATOM 643 C CA . LYS A 1 84 ? -1.358 -8.603 -7.901 1.00 89.69 84 LYS A CA 1
ATOM 644 C C . LYS A 1 84 ? -0.893 -7.461 -8.821 1.00 89.69 84 LYS A C 1
ATOM 646 O O . LYS A 1 84 ? -1.377 -7.392 -9.950 1.00 89.69 84 LYS A O 1
ATOM 651 N N . PRO A 1 85 ? 0.045 -6.604 -8.382 1.00 89.44 85 PRO A N 1
ATOM 652 C CA . PRO A 1 85 ? 0.613 -5.592 -9.262 1.00 89.44 85 PRO A CA 1
ATOM 653 C C . PRO A 1 85 ? 1.249 -6.252 -10.490 1.00 89.44 85 PRO A C 1
ATOM 655 O O . PRO A 1 85 ? 1.913 -7.289 -10.367 1.00 89.44 85 PRO A O 1
ATOM 658 N N . GLU A 1 86 ? 1.040 -5.637 -11.651 1.00 87.56 86 GLU A N 1
ATOM 659 C CA . GLU A 1 86 ? 1.615 -6.072 -12.925 1.00 87.56 86 GLU A CA 1
ATOM 660 C C . GLU A 1 86 ? 3.143 -6.017 -12.878 1.00 87.56 86 GLU A C 1
ATOM 662 O O . GLU A 1 86 ? 3.754 -5.182 -12.198 1.00 87.56 86 GLU A O 1
ATOM 667 N N . HIS A 1 87 ? 3.773 -6.948 -13.586 1.00 89.12 87 HIS A N 1
ATOM 668 C CA . HIS A 1 87 ? 5.223 -6.992 -13.685 1.00 89.12 87 HIS A CA 1
ATOM 669 C C . HIS A 1 87 ? 5.707 -5.968 -14.719 1.00 89.12 87 HIS A C 1
ATOM 671 O O . HIS A 1 87 ? 5.035 -5.720 -15.719 1.00 89.12 87 HIS A O 1
ATOM 677 N N . TYR A 1 88 ? 6.894 -5.381 -14.522 1.00 89.62 88 TYR A N 1
ATOM 678 C CA . TYR A 1 88 ? 7.403 -4.335 -15.424 1.00 89.62 88 TYR A CA 1
ATOM 679 C C . TYR A 1 88 ? 7.514 -4.779 -16.889 1.00 89.62 88 TYR A C 1
ATOM 681 O O . TYR A 1 88 ? 7.439 -3.936 -17.770 1.00 89.62 88 TYR A O 1
ATOM 689 N N . THR A 1 89 ? 7.669 -6.077 -17.167 1.00 89.75 89 THR A N 1
ATOM 690 C CA . THR A 1 89 ? 7.741 -6.599 -18.544 1.00 89.75 89 THR A CA 1
ATOM 691 C C . THR A 1 89 ? 6.426 -6.491 -19.307 1.00 89.75 89 THR A C 1
ATOM 693 O O . THR A 1 89 ? 6.445 -6.509 -20.531 1.00 89.75 89 THR A O 1
ATOM 696 N N . GLU A 1 90 ? 5.300 -6.443 -18.597 1.00 90.00 90 GLU A N 1
ATOM 697 C CA . GLU A 1 90 ? 3.952 -6.396 -19.177 1.00 90.00 90 GLU A CA 1
ATOM 698 C C . GLU A 1 90 ? 3.460 -4.951 -19.351 1.00 90.00 90 GLU A C 1
ATOM 700 O O . GLU A 1 90 ? 2.533 -4.702 -20.117 1.00 90.00 90 GLU A O 1
ATOM 705 N N . MET A 1 91 ? 4.090 -3.994 -18.662 1.00 90.00 91 MET A N 1
ATOM 706 C CA . MET A 1 91 ? 3.733 -2.577 -18.709 1.00 90.00 91 MET A CA 1
ATOM 707 C C . MET A 1 91 ? 4.425 -1.838 -19.857 1.00 90.00 91 MET A C 1
ATOM 709 O O . MET A 1 91 ? 5.537 -2.175 -20.263 1.00 90.00 91 MET A O 1
ATOM 713 N N . ASP A 1 92 ? 3.794 -0.764 -20.330 1.00 91.31 92 ASP A N 1
ATOM 714 C CA . ASP A 1 92 ? 4.351 0.088 -21.381 1.00 91.31 92 ASP A CA 1
ATOM 715 C C . ASP A 1 92 ? 5.548 0.930 -20.870 1.00 91.31 92 ASP A C 1
ATOM 717 O O . ASP A 1 92 ? 5.388 1.706 -19.916 1.00 91.31 92 ASP A O 1
ATOM 721 N N . PRO A 1 93 ? 6.733 0.857 -21.517 1.00 92.69 93 PRO A N 1
ATOM 722 C CA . PRO A 1 93 ? 7.916 1.642 -21.158 1.00 92.69 93 PRO A CA 1
ATOM 723 C C . PRO A 1 93 ? 7.745 3.167 -21.182 1.00 92.69 93 PRO A C 1
ATOM 725 O O . PRO A 1 93 ? 8.557 3.884 -20.584 1.00 92.69 93 PRO A O 1
ATOM 728 N N . THR A 1 94 ? 6.725 3.687 -21.872 1.00 93.50 94 THR A N 1
ATOM 729 C CA . THR A 1 94 ? 6.459 5.136 -21.906 1.00 93.50 94 THR A CA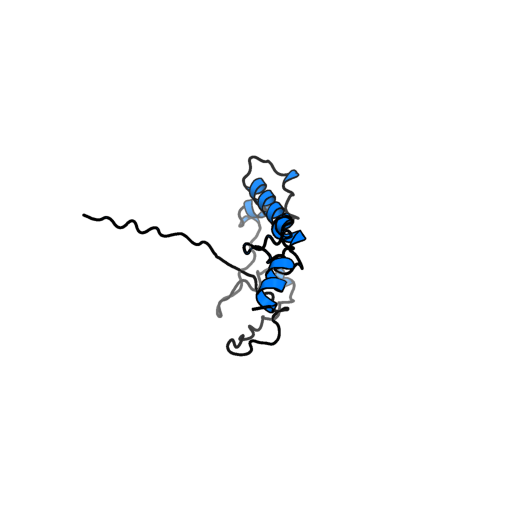 1
ATOM 730 C C . THR A 1 94 ? 5.798 5.648 -20.624 1.00 93.50 94 THR A C 1
ATOM 732 O O . THR A 1 94 ? 5.904 6.832 -20.290 1.00 93.50 94 THR A O 1
ATOM 735 N N . THR A 1 95 ? 5.172 4.753 -19.856 1.00 93.75 95 THR A N 1
ATOM 736 C CA . THR A 1 95 ? 4.420 5.105 -18.653 1.00 93.75 95 THR A CA 1
ATOM 737 C C . THR A 1 95 ? 5.342 5.223 -17.435 1.00 93.75 95 THR A C 1
ATOM 739 O O . THR A 1 95 ? 6.339 4.517 -17.283 1.00 93.75 95 THR A O 1
ATOM 742 N N . LYS A 1 96 ? 5.013 6.122 -16.501 1.00 92.94 96 LYS A N 1
ATOM 743 C CA . LYS A 1 96 ? 5.799 6.339 -15.271 1.00 92.94 96 LYS A CA 1
ATOM 744 C C . LYS A 1 96 ? 5.845 5.105 -14.355 1.00 92.94 96 LYS A C 1
ATOM 746 O O . LYS A 1 96 ? 6.842 4.878 -13.669 1.00 92.94 96 LYS A O 1
ATOM 751 N N . GLU A 1 97 ? 4.773 4.323 -14.352 1.00 91.25 97 GLU A N 1
ATOM 752 C CA . GLU A 1 97 ? 4.584 3.123 -13.529 1.00 91.25 97 GLU A CA 1
ATOM 753 C C . GLU A 1 97 ? 5.614 2.034 -13.846 1.00 91.25 97 GLU A C 1
ATOM 755 O O . GLU A 1 97 ? 6.195 1.453 -12.925 1.00 91.25 97 GLU A O 1
ATOM 760 N N . TYR A 1 98 ? 5.944 1.859 -15.131 1.00 94.69 98 TYR A N 1
ATOM 761 C CA . TYR A 1 98 ? 7.008 0.970 -15.598 1.00 94.69 98 TYR A CA 1
ATOM 762 C C . TYR A 1 98 ? 8.339 1.251 -14.889 1.00 94.69 98 TYR A C 1
ATOM 764 O O . TYR A 1 98 ? 8.962 0.362 -14.301 1.00 94.69 98 TYR A O 1
ATOM 772 N N . TRP A 1 99 ? 8.755 2.519 -14.863 1.00 94.12 99 TRP A N 1
ATOM 773 C CA . TRP A 1 99 ? 10.026 2.923 -14.261 1.00 94.12 99 TRP A CA 1
ATOM 774 C C . TRP A 1 99 ? 10.043 2.755 -12.740 1.00 94.12 99 TRP A C 1
ATOM 776 O O . TRP A 1 99 ? 11.091 2.452 -12.160 1.00 94.12 99 TRP A O 1
ATOM 786 N N . TRP A 1 100 ? 8.897 2.921 -12.075 1.00 94.06 100 TRP A N 1
ATOM 787 C CA . TRP A 1 100 ? 8.769 2.650 -10.644 1.00 94.06 100 TRP A CA 1
ATOM 788 C C . TRP A 1 100 ? 8.896 1.162 -10.320 1.00 94.06 100 TRP A C 1
ATOM 790 O O . TRP A 1 100 ? 9.633 0.815 -9.391 1.00 94.06 100 TRP A O 1
ATOM 800 N N . ALA A 1 101 ? 8.244 0.290 -11.091 1.00 93.56 101 ALA A N 1
ATOM 801 C CA . ALA A 1 101 ? 8.377 -1.155 -10.930 1.00 93.56 101 ALA A CA 1
ATOM 802 C C . ALA A 1 101 ? 9.821 -1.616 -11.174 1.00 93.56 101 ALA A C 1
ATOM 804 O O . ALA A 1 101 ? 10.409 -2.262 -10.306 1.00 93.56 101 ALA A O 1
ATOM 805 N N . LEU A 1 102 ? 10.451 -1.160 -12.261 1.00 94.94 102 LEU A N 1
ATOM 806 C CA . LEU A 1 102 ? 11.849 -1.472 -12.578 1.00 94.94 102 LEU A CA 1
ATOM 807 C C . LEU A 1 102 ? 12.811 -1.013 -11.468 1.00 94.94 102 LEU A C 1
ATOM 809 O O . LEU A 1 102 ? 13.733 -1.734 -11.076 1.00 94.94 102 LEU A O 1
ATOM 813 N N . ALA A 1 103 ? 12.596 0.178 -10.904 1.00 94.31 103 ALA A N 1
ATOM 814 C CA . ALA A 1 103 ? 13.400 0.667 -9.786 1.00 94.31 103 ALA A CA 1
ATOM 815 C C . ALA A 1 103 ? 13.215 -0.178 -8.513 1.00 94.31 103 ALA A C 1
ATOM 817 O O . ALA A 1 103 ? 14.187 -0.420 -7.789 1.00 94.31 103 ALA A O 1
ATOM 818 N N . ASN A 1 104 ? 11.993 -0.630 -8.229 1.00 93.38 104 ASN A N 1
ATOM 819 C CA . ASN A 1 104 ? 11.706 -1.510 -7.097 1.00 93.38 104 ASN A CA 1
ATOM 820 C C . ASN A 1 104 ? 12.369 -2.878 -7.258 1.00 93.38 104 ASN A C 1
ATOM 822 O O . ASN A 1 104 ? 12.992 -3.369 -6.314 1.00 93.38 104 ASN A O 1
ATOM 826 N N . GLU A 1 105 ? 12.335 -3.450 -8.455 1.00 92.75 105 GLU A N 1
ATOM 827 C CA . GLU A 1 105 ? 13.012 -4.711 -8.739 1.00 92.75 105 GLU A CA 1
ATOM 828 C C . GLU A 1 105 ? 14.523 -4.595 -8.654 1.00 92.75 105 GLU A C 1
ATOM 830 O O . GLU A 1 105 ? 15.173 -5.413 -8.006 1.00 92.75 105 GLU A O 1
ATOM 835 N N . ARG A 1 106 ? 15.098 -3.518 -9.193 1.00 94.56 106 ARG A N 1
ATOM 836 C CA . ARG A 1 106 ? 16.525 -3.235 -9.031 1.00 94.56 106 ARG A CA 1
ATOM 837 C C . ARG A 1 106 ? 16.922 -3.187 -7.555 1.00 94.56 106 ARG A C 1
ATOM 839 O O . ARG A 1 106 ? 17.949 -3.750 -7.172 1.00 94.56 106 ARG A O 1
ATOM 846 N N . ARG A 1 107 ? 16.120 -2.532 -6.707 1.00 94.06 107 ARG A N 1
ATOM 847 C CA . ARG A 1 107 ? 16.350 -2.500 -5.250 1.00 94.06 107 ARG A CA 1
ATOM 848 C C . ARG A 1 107 ? 16.278 -3.899 -4.654 1.00 94.06 107 ARG A C 1
ATOM 850 O O . ARG A 1 107 ? 17.149 -4.252 -3.862 1.00 94.06 107 ARG A O 1
ATOM 857 N N . TYR A 1 108 ? 15.277 -4.688 -5.036 1.00 92.06 108 TYR A N 1
ATOM 858 C CA . TYR A 1 108 ? 15.137 -6.065 -4.580 1.00 92.06 108 TYR A CA 1
ATOM 859 C C . TYR A 1 108 ? 16.368 -6.900 -4.950 1.00 92.06 108 TYR A C 1
ATOM 861 O O . TYR A 1 108 ? 16.971 -7.500 -4.064 1.00 92.06 108 TYR A O 1
ATOM 869 N N . MET A 1 109 ? 16.821 -6.843 -6.204 1.00 90.81 109 MET A N 1
ATOM 870 C CA . MET A 1 109 ? 17.999 -7.575 -6.684 1.00 90.81 109 MET A CA 1
ATOM 871 C C . MET A 1 109 ? 19.288 -7.161 -5.972 1.00 90.81 109 MET A C 1
ATOM 873 O O . MET A 1 109 ? 20.127 -8.005 -5.676 1.00 90.81 109 MET A O 1
ATOM 877 N N . ILE A 1 110 ? 19.443 -5.880 -5.629 1.00 89.00 110 ILE A N 1
ATOM 878 C CA . ILE A 1 110 ? 20.593 -5.390 -4.852 1.00 89.00 110 ILE A CA 1
ATOM 879 C C . ILE A 1 110 ? 20.517 -5.833 -3.381 1.00 89.00 110 ILE A C 1
ATOM 881 O O . ILE A 1 110 ? 21.552 -6.065 -2.750 1.00 89.00 110 ILE A O 1
ATOM 885 N N . ASN A 1 111 ? 19.314 -5.927 -2.813 1.00 89.62 111 ASN A N 1
ATOM 886 C CA . ASN A 1 111 ? 19.100 -6.245 -1.400 1.00 89.62 111 ASN A CA 1
ATOM 887 C C . ASN A 1 111 ? 19.072 -7.752 -1.121 1.00 89.62 111 ASN A C 1
ATOM 889 O O . ASN A 1 111 ? 19.500 -8.172 -0.047 1.00 89.62 111 ASN A O 1
ATOM 893 N N . LEU A 1 112 ? 18.623 -8.566 -2.077 1.00 90.25 112 LEU A N 1
ATOM 894 C CA . LEU A 1 112 ? 18.555 -10.020 -1.963 1.00 90.25 112 LEU A CA 1
ATOM 895 C C . LEU A 1 112 ? 19.901 -10.650 -1.554 1.00 90.25 112 LEU A C 1
ATOM 897 O O . LEU A 1 112 ? 19.926 -11.349 -0.541 1.00 90.25 112 LEU A O 1
ATOM 901 N N . PRO A 1 113 ? 21.044 -10.353 -2.209 1.00 86.00 113 PRO A N 1
ATOM 902 C CA . PRO A 1 113 ? 22.336 -10.900 -1.806 1.00 86.00 113 PRO A CA 1
ATOM 903 C C . PRO A 1 113 ? 22.887 -10.274 -0.521 1.00 86.00 113 PRO A C 1
ATOM 905 O O . PRO A 1 113 ? 23.842 -10.820 0.024 1.00 86.00 113 PRO A O 1
ATOM 908 N N . LYS A 1 114 ? 22.350 -9.138 -0.051 1.00 82.31 114 LYS A N 1
ATOM 909 C CA . LYS A 1 114 ? 22.725 -8.498 1.226 1.00 82.31 114 LYS A CA 1
ATOM 910 C C . LYS A 1 114 ? 21.937 -9.068 2.405 1.00 82.31 114 LYS A C 1
ATOM 912 O O . LYS A 1 114 ? 22.341 -8.902 3.553 1.00 82.31 114 LYS A O 1
ATOM 917 N N . LYS A 1 115 ? 20.813 -9.740 2.143 1.00 85.12 115 LYS A N 1
ATOM 918 C CA . LYS A 1 115 ? 19.963 -10.333 3.174 1.00 85.12 115 LYS A CA 1
ATOM 919 C C . LYS A 1 115 ? 20.752 -11.400 3.936 1.00 85.12 115 LYS A C 1
ATOM 921 O O . LYS A 1 115 ? 21.254 -12.348 3.348 1.00 85.12 115 LYS A O 1
ATOM 926 N N . GLY A 1 116 ? 20.872 -11.229 5.251 1.00 80.50 116 GLY A N 1
ATOM 927 C CA . GLY A 1 116 ? 21.595 -12.162 6.123 1.00 80.50 116 GLY A CA 1
ATOM 928 C C . GLY A 1 116 ? 23.121 -12.020 6.108 1.00 80.50 116 GLY A C 1
ATOM 929 O O . GLY A 1 116 ? 23.777 -12.666 6.918 1.00 80.50 116 GLY A O 1
ATOM 930 N N . LYS A 1 117 ? 23.693 -11.153 5.259 1.00 76.25 117 LYS A N 1
ATOM 931 C CA . LYS A 1 117 ? 25.117 -10.807 5.326 1.00 76.25 117 LYS A CA 1
ATOM 932 C C . LYS A 1 117 ? 25.294 -9.635 6.287 1.00 76.25 117 LYS A C 1
ATOM 934 O O . LYS A 1 117 ? 24.626 -8.610 6.152 1.00 76.25 117 LYS A O 1
ATOM 939 N N . GLY A 1 118 ? 26.179 -9.795 7.268 1.00 66.62 118 GLY A N 1
ATOM 940 C CA . GLY A 1 118 ? 26.655 -8.669 8.067 1.00 66.62 118 GLY A CA 1
ATOM 941 C C . GLY A 1 118 ? 27.381 -7.648 7.186 1.00 66.62 118 GLY A C 1
ATOM 942 O O . GLY A 1 118 ? 27.708 -7.922 6.033 1.00 66.62 118 GLY A O 1
ATOM 943 N N . PHE A 1 119 ? 27.669 -6.469 7.736 1.00 68.56 119 PHE A N 1
ATOM 944 C CA . PHE A 1 119 ? 28.420 -5.403 7.055 1.00 68.56 119 PHE A CA 1
ATOM 945 C C . PHE A 1 119 ? 29.825 -5.833 6.566 1.00 68.56 119 PHE A C 1
ATOM 947 O O . PHE A 1 119 ? 30.474 -5.105 5.820 1.00 68.56 119 PHE A O 1
ATOM 954 N N . SER A 1 120 ? 30.293 -7.028 6.937 1.00 64.44 120 SER A N 1
ATOM 955 C CA . SER A 1 120 ? 31.500 -7.648 6.399 1.00 64.44 120 SER A CA 1
ATOM 956 C C . SER A 1 120 ? 31.299 -8.069 4.937 1.00 64.44 120 SER A C 1
ATOM 958 O O . SER A 1 120 ? 30.949 -9.211 4.628 1.00 64.44 120 SER A O 1
ATOM 960 N N . LEU A 1 121 ? 31.535 -7.138 4.018 1.00 65.25 121 LEU A N 1
ATOM 961 C CA . LEU A 1 121 ? 31.906 -7.504 2.657 1.00 65.25 121 LEU A CA 1
ATOM 962 C C . LEU A 1 121 ? 33.277 -8.196 2.738 1.00 65.25 121 LEU A C 1
ATOM 964 O O . LEU A 1 121 ? 34.137 -7.700 3.470 1.00 65.25 121 LEU A O 1
ATOM 968 N N . PRO A 1 122 ? 33.508 -9.327 2.043 1.00 67.38 122 PRO A N 1
ATOM 969 C CA . PRO A 1 122 ? 34.867 -9.829 1.916 1.00 67.38 122 PRO A CA 1
ATOM 970 C C . PRO A 1 122 ? 35.732 -8.710 1.315 1.00 67.38 122 PRO A C 1
ATOM 972 O O . PRO A 1 122 ? 35.237 -7.986 0.438 1.00 67.38 122 PRO A O 1
ATOM 975 N N . PRO A 1 123 ? 36.980 -8.535 1.783 1.00 65.19 123 PRO A N 1
ATOM 976 C CA . PRO A 1 123 ? 37.877 -7.554 1.196 1.00 65.19 123 PRO A CA 1
ATOM 977 C C . PRO A 1 123 ? 37.958 -7.808 -0.308 1.00 65.19 123 PRO A C 1
ATOM 979 O O . PRO A 1 123 ? 38.023 -8.957 -0.760 1.00 65.19 123 PRO A O 1
ATOM 982 N N . LYS A 1 124 ? 37.891 -6.741 -1.104 1.00 67.38 124 LYS A N 1
ATOM 983 C CA . LYS A 1 124 ? 37.980 -6.862 -2.564 1.00 67.38 124 LYS A CA 1
ATOM 984 C C . LYS A 1 124 ? 39.307 -7.549 -2.922 1.00 67.38 124 LYS A C 1
ATOM 986 O O . LYS A 1 124 ? 40.281 -7.406 -2.193 1.00 67.38 124 LYS A O 1
ATOM 991 N N . PRO A 1 125 ? 39.425 -8.247 -4.060 1.00 68.44 125 PRO A N 1
ATOM 992 C CA . PRO A 1 125 ? 40.658 -8.965 -4.401 1.00 68.44 125 PRO A CA 1
ATOM 993 C C . PRO A 1 125 ? 41.912 -8.069 -4.449 1.00 68.44 125 PRO A C 1
ATOM 995 O O . PRO A 1 125 ? 43.006 -8.535 -4.151 1.00 68.44 125 PRO A O 1
ATOM 998 N N . HIS A 1 126 ? 41.771 -6.768 -4.733 1.00 64.38 126 HIS A N 1
ATOM 999 C CA . HIS A 1 126 ? 42.879 -5.805 -4.647 1.00 64.38 126 HIS A CA 1
ATOM 1000 C C . HIS A 1 126 ? 43.251 -5.392 -3.209 1.00 64.38 126 HIS A C 1
ATOM 1002 O O . HIS A 1 126 ? 44.333 -4.858 -2.988 1.00 64.38 126 HIS A O 1
ATOM 1008 N N . GLU A 1 127 ? 42.372 -5.635 -2.237 1.00 61.19 127 GLU A N 1
ATOM 1009 C CA . GLU A 1 127 ? 42.597 -5.442 -0.798 1.00 61.19 127 GLU A CA 1
ATOM 1010 C C . GLU A 1 127 ? 43.262 -6.681 -0.160 1.00 61.19 127 GLU A C 1
ATOM 1012 O O . GLU A 1 127 ? 43.833 -6.574 0.921 1.00 61.19 127 GLU A O 1
ATOM 1017 N N . LEU A 1 128 ? 43.253 -7.842 -0.838 1.00 64.81 128 LEU A N 1
ATOM 1018 C CA . LEU A 1 128 ? 43.947 -9.064 -0.396 1.00 64.81 128 LEU A CA 1
ATOM 1019 C C . LEU A 1 128 ? 45.466 -8.996 -0.586 1.00 64.81 128 LEU A C 1
ATOM 1021 O O . LEU A 1 128 ? 46.205 -9.706 0.096 1.00 64.81 128 LEU A O 1
ATOM 1025 N N . SER A 1 129 ? 45.959 -8.130 -1.478 1.00 64.12 129 SER A N 1
ATOM 1026 C CA . SER A 1 129 ? 47.381 -7.798 -1.489 1.00 64.12 129 SER A CA 1
ATOM 1027 C C . SER A 1 129 ? 47.640 -6.782 -0.378 1.00 64.12 129 SER A C 1
ATOM 1029 O O . SER A 1 129 ? 47.547 -5.572 -0.599 1.00 64.12 129 SER A O 1
ATOM 1031 N N . PHE A 1 130 ? 47.954 -7.259 0.828 1.00 58.88 130 PHE A N 1
ATOM 1032 C CA . PHE A 1 130 ? 48.504 -6.405 1.878 1.00 58.88 130 PHE A CA 1
ATOM 1033 C C . PHE A 1 130 ? 49.896 -5.939 1.437 1.00 58.88 130 PHE A C 1
ATOM 1035 O O . PHE A 1 130 ? 50.919 -6.541 1.749 1.00 58.88 130 PHE A O 1
ATOM 1042 N N . LYS A 1 131 ? 49.939 -4.870 0.642 1.00 62.75 131 LYS A N 1
ATOM 1043 C CA . LYS A 1 131 ? 51.172 -4.145 0.358 1.00 62.75 131 LYS A CA 1
ATOM 1044 C C . LYS A 1 131 ? 51.445 -3.301 1.594 1.00 62.75 131 LYS A C 1
ATOM 1046 O O . LYS A 1 131 ? 50.911 -2.197 1.715 1.00 62.75 131 LYS A O 1
ATOM 1051 N N . SER A 1 132 ? 52.203 -3.840 2.551 1.00 65.44 132 SER A N 1
ATOM 1052 C CA . SER A 1 132 ? 52.708 -3.027 3.654 1.00 65.44 132 SER A CA 1
ATOM 1053 C C . SER A 1 132 ? 53.419 -1.823 3.040 1.00 65.44 132 SER A C 1
ATOM 1055 O O . SER A 1 132 ? 54.336 -1.965 2.237 1.00 65.44 132 SER A O 1
ATOM 1057 N N . ARG A 1 133 ? 52.956 -0.613 3.363 1.00 63.94 133 ARG A N 1
ATOM 1058 C CA . ARG A 1 133 ? 53.590 0.625 2.878 1.00 63.94 133 ARG A CA 1
ATOM 1059 C C . ARG A 1 133 ? 54.972 0.835 3.508 1.00 63.94 133 ARG A C 1
ATOM 1061 O O . ARG A 1 133 ? 55.753 1.649 3.034 1.00 63.94 133 ARG A O 1
ATOM 1068 N N . LEU A 1 134 ? 55.241 0.098 4.582 1.00 65.31 134 LEU A N 1
ATOM 1069 C CA . LEU A 1 134 ? 56.553 -0.050 5.179 1.00 65.31 134 LEU A CA 1
ATOM 1070 C C . LEU A 1 134 ? 57.299 -1.166 4.437 1.00 65.31 134 LEU A C 1
ATOM 1072 O O . LEU A 1 134 ? 56.715 -2.245 4.261 1.00 65.31 134 LEU A O 1
ATOM 1076 N N . PRO A 1 135 ? 58.554 -0.936 4.014 1.00 64.69 135 PRO A N 1
ATOM 1077 C CA . PRO A 1 135 ? 59.378 -2.014 3.495 1.00 64.69 135 PRO A CA 1
ATOM 1078 C C . PRO A 1 135 ? 59.481 -3.086 4.581 1.00 64.69 135 PRO A C 1
ATOM 1080 O O . PRO A 1 135 ? 59.815 -2.793 5.732 1.00 64.69 135 PRO A O 1
ATOM 1083 N N . LEU A 1 136 ? 59.129 -4.327 4.243 1.00 63.94 136 LEU A N 1
ATOM 1084 C CA . LEU A 1 136 ? 59.391 -5.449 5.133 1.00 63.94 136 LEU A CA 1
ATOM 1085 C C . LEU A 1 136 ? 60.906 -5.519 5.305 1.00 63.94 136 LEU A C 1
ATOM 1087 O O . LEU A 1 136 ? 61.617 -5.745 4.329 1.00 63.94 136 LEU A O 1
ATOM 1091 N N . LYS A 1 137 ? 61.383 -5.297 6.534 1.00 66.06 137 LYS A N 1
ATOM 1092 C CA . LYS A 1 137 ? 62.802 -5.422 6.863 1.00 66.06 137 LYS A CA 1
ATOM 1093 C C . LYS A 1 137 ? 63.245 -6.820 6.455 1.00 66.06 137 LYS A C 1
ATOM 1095 O O . LYS A 1 137 ? 62.687 -7.814 6.939 1.00 66.06 137 LYS A O 1
ATOM 1100 N N . THR A 1 138 ? 64.182 -6.881 5.519 1.00 68.25 138 THR A N 1
ATOM 1101 C CA . THR A 1 138 ? 64.695 -8.155 5.017 1.00 68.25 138 THR A CA 1
ATOM 1102 C C . THR A 1 138 ? 65.331 -8.929 6.181 1.00 68.25 138 THR A C 1
ATOM 1104 O O . THR A 1 138 ? 65.763 -8.314 7.165 1.00 68.25 138 THR A O 1
ATOM 1107 N N . PRO A 1 139 ? 65.378 -10.275 6.145 1.00 67.75 139 PRO A N 1
ATOM 1108 C CA . PRO A 1 139 ? 65.948 -11.064 7.243 1.00 67.75 139 PRO A CA 1
ATOM 1109 C C . PRO A 1 139 ? 67.367 -10.611 7.618 1.00 67.75 139 PRO A C 1
ATOM 1111 O O . PRO A 1 139 ? 67.734 -10.598 8.790 1.00 67.75 139 PRO A O 1
ATOM 1114 N N . GLU A 1 140 ? 68.131 -10.161 6.624 1.00 66.69 140 GLU A N 1
ATOM 1115 C CA . GLU A 1 140 ? 69.495 -9.661 6.780 1.00 66.69 140 GLU A CA 1
ATOM 1116 C C . GLU A 1 140 ? 69.573 -8.372 7.604 1.00 66.69 140 GLU A C 1
ATOM 1118 O O . GLU A 1 140 ? 70.457 -8.212 8.443 1.00 66.69 140 GLU A O 1
ATOM 1123 N N . GLU A 1 141 ? 68.626 -7.458 7.416 1.00 72.69 141 GLU A N 1
ATOM 1124 C CA . GLU A 1 141 ? 68.573 -6.204 8.163 1.00 72.69 141 GLU A CA 1
ATOM 1125 C C . GLU A 1 141 ? 68.144 -6.425 9.621 1.00 72.69 141 GLU A C 1
ATOM 1127 O O . GLU A 1 141 ? 68.611 -5.709 10.507 1.00 72.69 141 GLU A O 1
ATOM 1132 N N . LYS A 1 142 ? 67.303 -7.433 9.902 1.00 71.44 142 LYS A N 1
ATOM 1133 C CA . LYS A 1 142 ? 66.968 -7.828 11.286 1.00 71.44 142 LYS A CA 1
ATOM 1134 C C . LYS A 1 142 ? 68.176 -8.413 12.022 1.00 71.44 142 LYS A C 1
ATOM 1136 O O . LYS A 1 142 ? 68.367 -8.138 13.202 1.00 71.44 142 LYS A O 1
ATOM 1141 N N . LEU A 1 143 ? 69.009 -9.186 11.323 1.00 67.06 143 LEU A N 1
ATOM 1142 C CA . LEU A 1 143 ? 70.227 -9.771 11.892 1.00 67.06 143 LEU A CA 1
ATOM 1143 C C . LEU A 1 143 ? 71.313 -8.727 12.184 1.00 67.06 143 LEU A C 1
ATOM 1145 O O . LEU A 1 143 ? 72.108 -8.929 13.098 1.00 67.06 143 LEU A O 1
ATOM 1149 N N . LYS A 1 144 ? 71.356 -7.622 11.427 1.00 69.75 144 LYS A N 1
ATOM 1150 C CA . L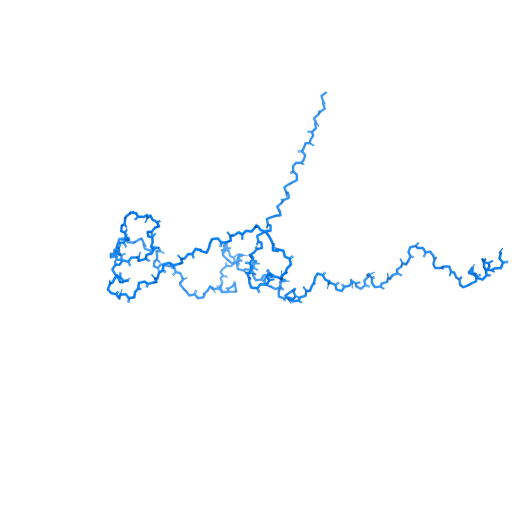YS A 1 144 ? 72.293 -6.511 11.669 1.00 69.75 144 LYS A CA 1
ATOM 1151 C C . LYS A 1 144 ? 71.923 -5.685 12.903 1.00 69.75 144 LYS A C 1
ATOM 1153 O O . LYS A 1 144 ? 72.812 -5.251 13.619 1.00 69.75 144 LYS A O 1
ATOM 1158 N N . GLU A 1 145 ? 70.634 -5.511 13.172 1.00 69.62 145 GLU A N 1
ATOM 1159 C CA . GLU A 1 145 ? 70.144 -4.752 14.331 1.00 69.62 145 GLU A CA 1
ATOM 1160 C C . GLU A 1 145 ? 70.233 -5.551 15.641 1.00 69.62 145 GLU A C 1
ATOM 1162 O O . GLU A 1 145 ? 70.484 -4.972 16.685 1.00 69.62 145 GLU A O 1
ATOM 1167 N N . ALA A 1 146 ? 70.116 -6.884 15.588 1.00 69.38 146 ALA A N 1
ATOM 1168 C CA . ALA A 1 146 ? 70.281 -7.761 16.756 1.00 69.38 146 ALA A CA 1
ATOM 1169 C C . ALA A 1 146 ? 71.745 -7.956 17.207 1.00 69.38 146 ALA A C 1
ATOM 1171 O O . ALA A 1 146 ? 71.994 -8.590 18.230 1.00 69.38 146 ALA A O 1
ATOM 1172 N N . LYS A 1 147 ? 72.710 -7.484 16.408 1.00 64.88 147 LYS A N 1
ATOM 1173 C CA . LYS A 1 147 ? 74.153 -7.546 16.695 1.00 64.88 147 LYS A CA 1
ATOM 1174 C C . LYS A 1 147 ? 74.745 -6.187 17.093 1.00 64.88 147 LYS A C 1
ATOM 1176 O O . LYS A 1 147 ? 75.951 -6.118 17.319 1.00 64.88 147 LYS A O 1
ATOM 1181 N N . SER A 1 148 ? 73.918 -5.142 17.136 1.00 59.19 148 SER A N 1
ATOM 1182 C CA . SER A 1 148 ? 74.233 -3.843 17.739 1.00 59.19 148 SER A CA 1
ATOM 1183 C C . SER A 1 148 ? 73.703 -3.789 19.164 1.00 59.19 148 SER A C 1
ATOM 1185 O O . SER A 1 148 ? 74.243 -2.943 19.906 1.00 59.19 148 SER A O 1
#

pLDDT: mean 73.47, std 19.75, range [34.59, 96.25]

Secondary structure (DSSP, 8-state):
--------------------GGG--S---SS-------PPPPP--HHHHHHB-TT---SSS-PPPBPPPGGGS-GGGTTS--SSPPPTTTS-TTSHHHHHHHHHHHHHHHHGGGTT--S-PPPPTTTSS---SS----HHHHHHHTT-

Sequence (148 aa):
MIARKVSFGISRCIQTSAINPAKLSKTASKALKATAVKQPKPVTDAHLLTTRCCGLNKFKEGEDPELKPDSEYPDWLWDIKLGKPEHYTEMDPTTKEYWWALANERRYMINLPKKGKGFSLPPKPHELSFKSRLPLKTPEEKLKEAKS